Protein AF-A0A0L0FDI1-F1 (afdb_monomer_lite)

pLDDT: mean 82.84, std 20.14, range [30.83, 97.69]

Radius of gyration: 18.77 Å; chains: 1; bounding box: 35×45×57 Å

Structure (mmCIF, N/CA/C/O backbone):
data_AF-A0A0L0FDI1-F1
#
_entry.id   AF-A0A0L0FDI1-F1
#
loop_
_atom_site.group_PDB
_atom_site.id
_atom_site.type_symbol
_atom_site.label_atom_id
_atom_site.label_alt_id
_atom_site.label_comp_id
_atom_site.label_asym_id
_atom_site.label_entity_id
_atom_site.label_seq_id
_atom_site.pdbx_PDB_ins_code
_atom_site.Cartn_x
_atom_site.Cartn_y
_atom_site.Cartn_z
_atom_site.occupancy
_atom_site.B_iso_or_equiv
_atom_site.auth_seq_id
_atom_site.auth_comp_id
_atom_site.auth_asym_id
_atom_site.auth_atom_id
_atom_site.pdbx_PDB_model_num
ATOM 1 N N . MET A 1 1 ? 11.166 -15.032 6.692 1.00 71.38 1 MET A N 1
ATOM 2 C CA . MET A 1 1 ? 12.117 -13.903 6.835 1.00 71.38 1 MET A CA 1
ATOM 3 C C . MET A 1 1 ? 12.758 -13.468 5.515 1.00 71.38 1 MET A C 1
ATOM 5 O O . MET A 1 1 ? 12.592 -12.309 5.170 1.00 71.38 1 MET A O 1
ATOM 9 N N . ARG A 1 2 ? 13.404 -14.347 4.722 1.00 92.19 2 ARG A N 1
ATOM 10 C CA . ARG A 1 2 ? 14.059 -13.963 3.442 1.00 92.19 2 ARG A CA 1
ATOM 11 C C . ARG A 1 2 ? 13.174 -13.145 2.485 1.00 92.19 2 ARG A C 1
ATOM 13 O O . ARG A 1 2 ? 13.644 -12.170 1.917 1.00 92.19 2 ARG A O 1
ATOM 20 N N . GLN A 1 3 ? 11.906 -13.522 2.316 1.00 90.81 3 GLN A N 1
ATOM 21 C CA . GLN A 1 3 ? 10.994 -12.827 1.393 1.00 90.81 3 GLN A CA 1
ATOM 22 C C . GLN A 1 3 ? 10.680 -11.388 1.826 1.00 90.81 3 GLN A C 1
ATOM 24 O O . GLN A 1 3 ? 10.635 -10.505 0.979 1.00 90.81 3 GLN A O 1
ATOM 29 N N . LEU A 1 4 ? 10.534 -11.146 3.133 1.00 93.38 4 LEU A N 1
ATOM 30 C CA . LEU A 1 4 ? 10.321 -9.804 3.680 1.00 93.38 4 LEU A CA 1
ATOM 31 C C . LEU A 1 4 ? 11.550 -8.919 3.448 1.00 93.38 4 LEU A C 1
ATOM 33 O O . LEU A 1 4 ? 11.410 -7.788 3.005 1.00 93.38 4 LEU A O 1
ATOM 37 N N . PHE A 1 5 ? 12.750 -9.463 3.672 1.00 94.75 5 PHE A N 1
ATOM 38 C CA . PHE A 1 5 ? 13.996 -8.740 3.415 1.00 94.75 5 PHE A CA 1
ATOM 39 C C . PHE A 1 5 ? 14.142 -8.346 1.939 1.00 94.75 5 PHE A C 1
ATOM 41 O O . PHE A 1 5 ? 14.486 -7.210 1.641 1.00 94.75 5 PHE A O 1
ATOM 48 N N . LEU A 1 6 ? 13.836 -9.257 1.009 1.00 95.56 6 LEU A N 1
ATOM 49 C CA . LEU A 1 6 ? 13.893 -8.957 -0.426 1.00 95.56 6 LEU A CA 1
ATOM 50 C C . LEU A 1 6 ? 12.833 -7.935 -0.858 1.00 95.56 6 LEU A C 1
ATOM 52 O O . LEU A 1 6 ? 13.108 -7.122 -1.733 1.00 95.56 6 LEU A O 1
ATOM 56 N N . ALA A 1 7 ? 11.634 -7.982 -0.270 1.00 95.94 7 ALA A N 1
ATOM 57 C CA . ALA A 1 7 ? 10.583 -7.001 -0.535 1.00 95.94 7 ALA A CA 1
ATOM 58 C C . ALA A 1 7 ? 10.990 -5.604 -0.045 1.00 95.94 7 ALA A C 1
ATOM 60 O O . ALA A 1 7 ? 10.866 -4.632 -0.784 1.00 95.94 7 ALA A O 1
ATOM 61 N N . LEU A 1 8 ? 11.547 -5.523 1.166 1.00 95.62 8 LEU A N 1
ATOM 62 C CA . LEU A 1 8 ? 12.077 -4.282 1.721 1.00 95.62 8 LEU A CA 1
ATOM 63 C C . LEU A 1 8 ? 13.227 -3.737 0.869 1.00 95.62 8 LEU A C 1
ATOM 65 O O . LEU A 1 8 ? 13.198 -2.575 0.493 1.00 95.62 8 LEU A O 1
ATOM 69 N N . ALA A 1 9 ? 14.192 -4.578 0.495 1.00 96.69 9 ALA A N 1
ATOM 70 C CA . ALA A 1 9 ? 15.306 -4.163 -0.354 1.00 96.69 9 ALA A CA 1
ATOM 71 C C . ALA A 1 9 ? 14.838 -3.618 -1.716 1.00 96.69 9 ALA A C 1
ATOM 73 O O . ALA A 1 9 ? 15.373 -2.618 -2.181 1.00 96.69 9 ALA A O 1
ATOM 74 N N . ALA A 1 10 ? 13.828 -4.239 -2.338 1.00 95.81 10 ALA A N 1
ATOM 75 C CA . ALA A 1 10 ? 13.246 -3.738 -3.585 1.00 95.81 10 ALA A CA 1
ATOM 76 C C . ALA A 1 10 ? 12.588 -2.360 -3.400 1.00 95.81 10 ALA A C 1
ATOM 78 O O . ALA A 1 10 ? 12.767 -1.475 -4.235 1.00 95.81 10 ALA A O 1
ATOM 79 N N . LEU A 1 11 ? 11.880 -2.163 -2.282 1.00 94.81 11 LEU A N 1
ATOM 80 C CA . LEU A 1 11 ? 11.241 -0.892 -1.949 1.00 94.81 11 LEU A CA 1
ATOM 81 C C . LEU A 1 11 ? 12.262 0.237 -1.758 1.00 94.81 11 LEU A C 1
ATOM 83 O O . LEU A 1 11 ? 12.095 1.310 -2.332 1.00 94.81 11 LEU A O 1
ATOM 87 N N . GLU A 1 12 ? 13.327 -0.027 -1.000 1.00 94.88 12 GLU A N 1
ATOM 88 C CA . GLU A 1 12 ? 14.419 0.927 -0.751 1.00 94.88 12 GLU A CA 1
ATOM 89 C C . GLU A 1 12 ? 15.225 1.238 -2.021 1.00 94.88 12 GLU A C 1
ATOM 91 O O . GLU A 1 12 ? 15.758 2.332 -2.173 1.00 94.88 12 GLU A O 1
ATOM 96 N N . HIS A 1 13 ? 15.299 0.296 -2.967 1.00 95.25 13 HIS A N 1
ATOM 97 C CA . HIS A 1 13 ? 15.951 0.513 -4.261 1.00 95.25 13 HIS A CA 1
ATOM 98 C C . HIS A 1 13 ? 15.049 1.213 -5.292 1.00 95.25 13 HIS A C 1
ATOM 100 O O . HIS A 1 13 ? 15.443 1.368 -6.446 1.00 95.25 13 HIS A O 1
ATOM 106 N N . HIS A 1 14 ? 13.837 1.615 -4.897 1.00 92.38 14 HIS A N 1
ATOM 107 C CA . HIS A 1 14 ? 12.820 2.189 -5.779 1.00 92.38 14 HIS A CA 1
ATOM 108 C C . HIS A 1 14 ? 12.429 1.287 -6.967 1.00 92.38 14 HIS A C 1
ATOM 110 O O . HIS A 1 14 ? 11.866 1.769 -7.951 1.00 92.38 14 HIS A O 1
ATOM 116 N N . ASP A 1 15 ? 12.668 -0.025 -6.871 1.00 95.62 15 ASP A N 1
ATOM 117 C CA . ASP A 1 15 ? 12.160 -1.006 -7.831 1.00 95.62 15 ASP A CA 1
ATOM 118 C C . ASP A 1 15 ? 10.699 -1.319 -7.489 1.00 95.62 15 ASP A C 1
ATOM 120 O O . ASP A 1 15 ? 10.370 -2.267 -6.768 1.00 95.62 15 ASP A O 1
ATOM 124 N N . THR A 1 16 ? 9.813 -0.454 -7.977 1.00 94.69 16 THR A N 1
ATOM 125 C CA . THR A 1 16 ? 8.381 -0.476 -7.664 1.00 94.69 16 THR A CA 1
ATOM 126 C C . THR A 1 16 ? 7.701 -1.754 -8.136 1.00 94.69 16 THR A C 1
ATOM 128 O O . THR A 1 16 ? 6.869 -2.298 -7.413 1.00 94.69 16 THR A O 1
ATOM 131 N N . ILE A 1 17 ? 8.088 -2.282 -9.299 1.00 96.06 17 ILE A N 1
ATOM 132 C CA . ILE A 1 17 ? 7.496 -3.492 -9.880 1.00 96.06 17 ILE A CA 1
ATOM 133 C C . ILE A 1 17 ? 7.817 -4.698 -8.994 1.00 96.06 17 ILE A C 1
ATOM 135 O O . ILE A 1 17 ? 6.905 -5.402 -8.550 1.00 96.06 17 ILE A O 1
ATOM 139 N N . SER A 1 18 ? 9.098 -4.903 -8.670 1.00 96.25 18 SER A N 1
ATOM 140 C CA . SER A 1 18 ? 9.506 -6.004 -7.794 1.00 96.25 18 SER A CA 1
ATOM 141 C C . SER A 1 18 ? 8.953 -5.848 -6.378 1.00 96.25 18 SER A C 1
ATOM 143 O O . SER A 1 18 ? 8.601 -6.847 -5.744 1.00 96.25 18 SER A O 1
ATOM 145 N N . ALA A 1 19 ? 8.885 -4.618 -5.855 1.00 97.00 19 ALA A N 1
ATOM 146 C CA . ALA A 1 19 ? 8.331 -4.350 -4.532 1.00 97.00 19 ALA A CA 1
ATOM 147 C C . ALA A 1 19 ? 6.850 -4.748 -4.465 1.00 97.00 19 ALA A C 1
ATOM 149 O O . ALA A 1 19 ? 6.477 -5.526 -3.584 1.00 97.00 19 ALA A O 1
ATOM 150 N N . ILE A 1 20 ? 6.037 -4.303 -5.431 1.00 97.69 20 ILE A N 1
ATOM 151 C CA . ILE A 1 20 ? 4.616 -4.661 -5.525 1.00 97.69 20 ILE A CA 1
ATOM 152 C C . ILE A 1 20 ? 4.467 -6.178 -5.632 1.00 97.69 20 ILE A C 1
ATOM 154 O O . ILE A 1 20 ? 3.785 -6.773 -4.805 1.00 97.69 20 ILE A O 1
ATOM 158 N N . GLU A 1 21 ? 5.164 -6.837 -6.563 1.00 97.44 21 GLU A N 1
ATOM 159 C CA . GLU A 1 21 ? 5.062 -8.293 -6.749 1.00 97.44 21 GLU A CA 1
ATOM 160 C C . GLU A 1 21 ? 5.347 -9.062 -5.445 1.00 97.44 21 GLU A C 1
ATOM 162 O O . GLU A 1 21 ? 4.623 -9.991 -5.061 1.00 97.44 21 GLU A O 1
ATOM 167 N N . ARG A 1 22 ? 6.410 -8.675 -4.732 1.00 97.06 22 ARG A N 1
ATOM 168 C CA . ARG A 1 22 ? 6.832 -9.340 -3.495 1.00 97.06 22 ARG A CA 1
ATOM 169 C C . ARG A 1 22 ? 5.878 -9.056 -2.342 1.00 97.06 22 ARG A C 1
ATOM 171 O O . ARG A 1 22 ? 5.515 -9.995 -1.629 1.00 97.06 22 ARG A O 1
ATOM 178 N N . TYR A 1 23 ? 5.452 -7.808 -2.163 1.00 97.38 23 TYR A N 1
ATOM 179 C CA . TYR A 1 23 ? 4.505 -7.452 -1.109 1.00 97.38 23 TYR A CA 1
ATOM 180 C C . TYR A 1 23 ? 3.105 -8.006 -1.373 1.00 97.38 23 TYR A C 1
ATOM 182 O O . TYR A 1 23 ? 2.474 -8.462 -0.425 1.00 97.38 23 TYR A O 1
ATOM 190 N N . SER A 1 24 ? 2.652 -8.105 -2.624 1.00 96.88 24 SER A N 1
ATOM 191 C CA . SER A 1 24 ? 1.397 -8.780 -2.980 1.00 96.88 24 SER A CA 1
ATOM 192 C C . SER A 1 24 ? 1.429 -10.263 -2.612 1.00 96.88 24 SER A C 1
ATOM 194 O O . SER A 1 24 ? 0.488 -10.769 -2.001 1.00 96.88 24 SER A O 1
ATOM 196 N N . ARG A 1 25 ? 2.535 -10.967 -2.894 1.00 96.69 25 ARG A N 1
ATOM 197 C CA . ARG A 1 25 ? 2.710 -12.365 -2.457 1.00 96.69 25 ARG A CA 1
ATOM 198 C C . ARG A 1 25 ? 2.714 -12.498 -0.938 1.00 96.69 25 ARG A C 1
ATOM 200 O O . ARG A 1 25 ? 2.081 -13.401 -0.399 1.00 96.69 25 ARG A O 1
ATOM 207 N N . LEU A 1 26 ? 3.421 -11.611 -0.239 1.00 95.88 26 LEU A N 1
ATOM 208 C CA . LEU A 1 26 ? 3.442 -11.602 1.224 1.00 95.88 26 LEU A CA 1
ATOM 209 C C . LEU A 1 26 ? 2.059 -11.306 1.807 1.00 95.88 26 LEU A C 1
ATOM 211 O O . LEU A 1 26 ? 1.674 -11.931 2.792 1.00 95.88 26 LEU A O 1
ATOM 215 N N . HIS A 1 27 ? 1.301 -10.405 1.185 1.00 96.19 27 HIS A N 1
ATOM 216 C CA . HIS A 1 27 ? -0.053 -10.074 1.603 1.00 96.19 27 HIS A CA 1
ATOM 217 C C . HIS A 1 27 ? -1.006 -11.259 1.424 1.00 96.19 27 HIS A C 1
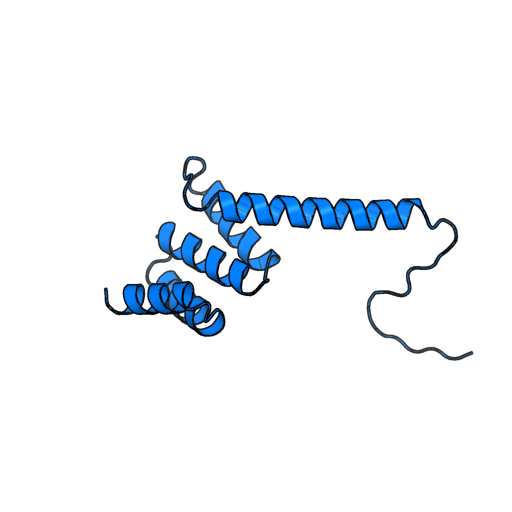ATOM 219 O O . HIS A 1 27 ? -1.788 -11.541 2.324 1.00 96.19 27 HIS A O 1
ATOM 225 N N . ALA A 1 28 ? -0.883 -12.020 0.332 1.00 95.81 28 ALA A N 1
ATOM 226 C CA . ALA A 1 28 ? -1.664 -13.241 0.127 1.00 95.81 28 ALA A CA 1
ATOM 227 C C . ALA A 1 28 ? -1.391 -14.312 1.203 1.00 95.81 28 ALA A C 1
ATOM 229 O O . ALA A 1 28 ? -2.302 -15.026 1.613 1.00 95.81 28 ALA A O 1
ATOM 230 N N . LEU A 1 29 ? -0.147 -14.413 1.685 1.00 95.25 29 LEU A N 1
ATOM 231 C CA . LEU A 1 29 ? 0.228 -15.342 2.758 1.00 95.25 29 LEU A CA 1
ATOM 232 C C . LEU A 1 29 ? -0.197 -14.848 4.148 1.00 95.25 29 LEU A C 1
ATOM 234 O O . LEU A 1 29 ? -0.487 -15.652 5.031 1.00 95.25 29 LEU A O 1
ATOM 238 N N . LEU A 1 30 ? -0.197 -13.530 4.358 1.00 94.06 30 LEU A N 1
ATOM 239 C CA . LEU A 1 30 ? -0.463 -12.880 5.641 1.00 94.06 30 LEU A CA 1
ATOM 240 C C . LEU A 1 30 ? -1.512 -11.766 5.470 1.00 94.06 30 LEU A C 1
ATOM 242 O O . LEU A 1 30 ? -1.211 -10.591 5.706 1.00 94.06 30 LEU A O 1
ATOM 246 N N . PRO A 1 31 ? -2.763 -12.107 5.106 1.00 92.31 31 PRO A N 1
ATOM 247 C CA . PRO A 1 31 ? -3.781 -11.118 4.738 1.00 92.31 31 PRO A CA 1
ATOM 248 C C . PRO A 1 31 ? -4.204 -10.229 5.912 1.00 92.31 31 PRO A C 1
ATOM 250 O O . PRO A 1 31 ? -4.655 -9.100 5.728 1.00 92.31 31 PRO A O 1
ATOM 253 N N . GLN A 1 32 ? -4.035 -10.719 7.141 1.00 92.56 32 GLN A N 1
ATOM 254 C CA . GLN A 1 32 ? -4.384 -9.976 8.349 1.00 92.56 32 GLN A CA 1
ATOM 255 C C . GLN A 1 32 ? -3.281 -9.023 8.822 1.00 92.56 32 GLN A C 1
ATOM 257 O O . GLN A 1 32 ? -3.548 -8.203 9.698 1.00 92.56 32 GLN A O 1
ATOM 262 N N . ASN A 1 33 ? -2.066 -9.120 8.277 1.00 94.19 33 ASN A N 1
ATOM 263 C CA . ASN A 1 33 ? -0.946 -8.310 8.731 1.00 94.19 33 ASN A CA 1
ATOM 264 C C . ASN A 1 33 ? -1.010 -6.905 8.113 1.00 94.19 33 ASN A C 1
ATOM 266 O O . ASN A 1 33 ? -0.750 -6.709 6.923 1.00 94.19 33 ASN A O 1
ATOM 270 N N . THR A 1 34 ? -1.339 -5.932 8.958 1.00 94.38 34 THR A N 1
ATOM 271 C CA . THR A 1 34 ? -1.499 -4.525 8.589 1.00 94.38 34 THR A CA 1
ATOM 272 C C . THR A 1 34 ? -0.191 -3.898 8.109 1.00 94.38 34 THR A C 1
ATOM 274 O O . THR A 1 34 ? -0.201 -3.172 7.121 1.00 94.38 34 THR A O 1
ATOM 277 N N . HIS A 1 35 ? 0.948 -4.262 8.704 1.00 93.75 35 HIS A N 1
ATOM 278 C CA . HIS A 1 35 ? 2.256 -3.768 8.277 1.00 93.75 35 HIS A CA 1
ATOM 279 C C . HIS A 1 35 ? 2.552 -4.142 6.818 1.00 93.75 35 HIS A C 1
ATOM 281 O O . HIS A 1 35 ? 2.910 -3.283 6.020 1.00 93.75 35 HIS A O 1
ATOM 287 N N . ILE A 1 36 ? 2.330 -5.400 6.419 1.00 95.69 36 ILE A N 1
ATOM 288 C CA . ILE A 1 36 ? 2.546 -5.840 5.026 1.00 95.69 36 ILE A CA 1
ATOM 289 C C . ILE A 1 36 ? 1.611 -5.101 4.061 1.00 95.69 36 ILE A C 1
ATOM 291 O O . ILE A 1 36 ? 2.045 -4.698 2.982 1.00 95.69 36 ILE A O 1
ATOM 295 N N . LYS A 1 37 ? 0.351 -4.884 4.459 1.00 96.19 37 LYS A N 1
ATOM 296 C CA . LYS A 1 37 ? -0.607 -4.099 3.670 1.00 96.19 37 LYS A CA 1
ATOM 297 C C . LYS A 1 37 ? -0.139 -2.646 3.497 1.00 96.19 37 LYS A C 1
ATOM 299 O O . LYS A 1 37 ? -0.189 -2.123 2.389 1.00 96.19 37 LYS A O 1
ATOM 304 N N . LEU A 1 38 ? 0.388 -2.025 4.553 1.00 96.88 38 LEU A N 1
ATOM 305 C CA . LEU A 1 38 ? 0.955 -0.675 4.503 1.00 96.88 38 LEU A CA 1
ATOM 306 C C . LEU A 1 38 ? 2.207 -0.595 3.616 1.00 96.88 38 LEU A C 1
ATOM 308 O O . LEU A 1 38 ? 2.354 0.358 2.856 1.00 96.88 38 LEU A O 1
ATOM 312 N N . GLN A 1 39 ? 3.094 -1.594 3.651 1.00 96.50 39 GLN A N 1
ATOM 313 C CA . GLN A 1 39 ? 4.245 -1.646 2.737 1.00 96.50 39 GLN A CA 1
ATOM 314 C C . GLN A 1 39 ? 3.814 -1.783 1.270 1.00 96.50 39 GLN A C 1
ATOM 316 O O . GLN A 1 39 ? 4.401 -1.158 0.384 1.00 96.50 39 GLN A O 1
ATOM 321 N N . LEU A 1 40 ? 2.766 -2.569 1.005 1.00 97.31 40 LEU A N 1
ATOM 322 C CA . LEU A 1 40 ? 2.178 -2.672 -0.327 1.00 97.31 40 LEU A CA 1
ATOM 323 C C . LEU A 1 40 ? 1.602 -1.321 -0.780 1.00 97.31 40 LEU A C 1
ATOM 325 O O . LEU A 1 40 ? 1.866 -0.900 -1.903 1.00 97.31 40 LEU A O 1
ATOM 329 N N . ALA A 1 41 ? 0.907 -0.601 0.107 1.00 97.06 41 ALA A N 1
ATOM 330 C CA . ALA A 1 41 ? 0.389 0.738 -0.177 1.00 97.06 41 ALA A CA 1
ATOM 331 C C . ALA A 1 41 ? 1.506 1.739 -0.527 1.00 97.06 41 ALA A C 1
ATOM 333 O O . ALA A 1 41 ? 1.384 2.484 -1.497 1.00 97.06 41 ALA A O 1
ATOM 334 N N . VAL A 1 42 ? 2.638 1.713 0.189 1.00 97.00 42 VAL A N 1
ATOM 335 C CA . VAL A 1 42 ? 3.821 2.523 -0.172 1.00 97.00 42 VAL A CA 1
ATOM 336 C C . VAL A 1 42 ? 4.402 2.117 -1.517 1.00 97.00 42 VAL A C 1
ATOM 338 O O . VAL A 1 42 ? 4.845 2.972 -2.278 1.00 97.00 42 VAL A O 1
ATOM 341 N N . SER A 1 43 ? 4.405 0.823 -1.828 1.00 97.25 43 SER A N 1
ATOM 342 C CA . SER A 1 43 ? 4.918 0.334 -3.110 1.00 97.25 43 SER A CA 1
ATOM 343 C C . SER A 1 43 ? 4.098 0.900 -4.277 1.00 97.25 43 SER A C 1
ATOM 345 O O . SER A 1 43 ? 4.684 1.397 -5.238 1.00 97.25 43 SER A O 1
ATOM 347 N N . TYR A 1 44 ? 2.764 0.923 -4.155 1.00 97.62 44 TYR A N 1
ATOM 348 C CA . TYR A 1 44 ? 1.870 1.576 -5.123 1.00 97.62 44 TYR A CA 1
ATOM 349 C C . TYR A 1 44 ? 2.051 3.095 -5.167 1.00 97.62 44 TYR A C 1
ATOM 351 O O . TYR A 1 44 ? 2.156 3.673 -6.248 1.00 97.62 44 TYR A O 1
ATOM 359 N N . PHE A 1 45 ? 2.205 3.743 -4.009 1.00 96.56 45 PHE A N 1
ATOM 360 C CA . PHE A 1 45 ? 2.505 5.173 -3.948 1.00 96.56 45 PHE A CA 1
ATOM 361 C C . PHE A 1 45 ? 3.793 5.520 -4.716 1.00 96.56 45 PHE A C 1
ATOM 363 O O . PHE A 1 45 ? 3.812 6.447 -5.528 1.00 96.56 45 PHE A O 1
ATOM 370 N N . ASN A 1 46 ? 4.858 4.738 -4.519 1.00 95.44 46 ASN A N 1
ATOM 371 C CA . ASN A 1 46 ? 6.123 4.900 -5.236 1.00 95.44 46 ASN A CA 1
ATOM 372 C C . ASN A 1 46 ? 5.968 4.619 -6.739 1.00 95.44 46 ASN A C 1
ATOM 374 O O . ASN A 1 46 ? 6.634 5.260 -7.551 1.00 95.44 46 ASN A O 1
ATOM 378 N N . ALA A 1 47 ? 5.057 3.717 -7.122 1.00 95.88 47 ALA A N 1
ATOM 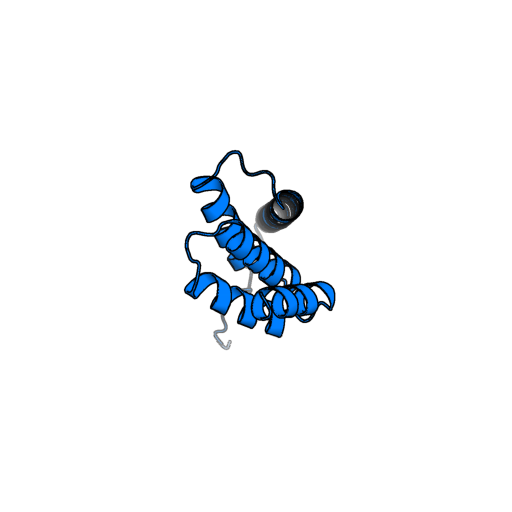379 C CA . ALA A 1 47 ? 4.685 3.456 -8.513 1.00 95.88 47 ALA A CA 1
ATOM 380 C C . ALA A 1 47 ? 3.834 4.569 -9.153 1.00 95.88 47 ALA A C 1
ATOM 382 O O . ALA A 1 47 ? 3.491 4.454 -10.326 1.00 95.88 47 ALA A O 1
ATOM 383 N N . ARG A 1 48 ? 3.532 5.653 -8.416 1.00 93.81 48 ARG A N 1
ATOM 384 C CA . ARG A 1 48 ? 2.622 6.750 -8.806 1.00 93.81 48 ARG A CA 1
ATOM 385 C C . ARG A 1 48 ? 1.159 6.324 -8.937 1.00 93.81 48 ARG A C 1
ATOM 387 O O . ARG A 1 48 ? 0.350 7.112 -9.423 1.00 93.81 48 ARG A O 1
ATOM 394 N N . ASP A 1 49 ? 0.821 5.134 -8.461 1.00 95.25 49 ASP A N 1
ATOM 395 C CA . ASP A 1 49 ? -0.537 4.620 -8.468 1.00 95.25 49 ASP A CA 1
ATOM 396 C C . ASP A 1 49 ? -1.263 5.040 -7.181 1.00 95.25 49 ASP A C 1
ATOM 398 O O . ASP A 1 49 ? -1.232 4.373 -6.143 1.00 95.25 49 ASP A O 1
ATOM 402 N N . MET A 1 50 ? -1.817 6.252 -7.225 1.00 93.56 50 MET A N 1
ATOM 403 C CA . MET A 1 50 ? -2.411 6.916 -6.062 1.00 93.56 50 MET A CA 1
ATOM 404 C C . MET A 1 50 ? -3.778 6.336 -5.687 1.00 93.56 50 MET A C 1
ATOM 406 O O . MET A 1 50 ? -4.183 6.452 -4.530 1.00 93.56 50 MET A O 1
ATOM 410 N N . ASP A 1 51 ? -4.492 5.749 -6.648 1.00 93.75 51 ASP A N 1
ATOM 411 C CA . ASP A 1 51 ? -5.818 5.167 -6.443 1.00 93.75 51 ASP A CA 1
ATOM 412 C C . ASP A 1 51 ? -5.701 3.888 -5.599 1.00 93.75 51 ASP A C 1
ATOM 414 O O . ASP A 1 51 ? -6.287 3.789 -4.514 1.00 93.75 51 ASP A O 1
ATOM 418 N N . GLU A 1 52 ? -4.834 2.976 -6.027 1.00 95.88 52 GLU A N 1
ATOM 419 C CA . GLU A 1 52 ? -4.566 1.697 -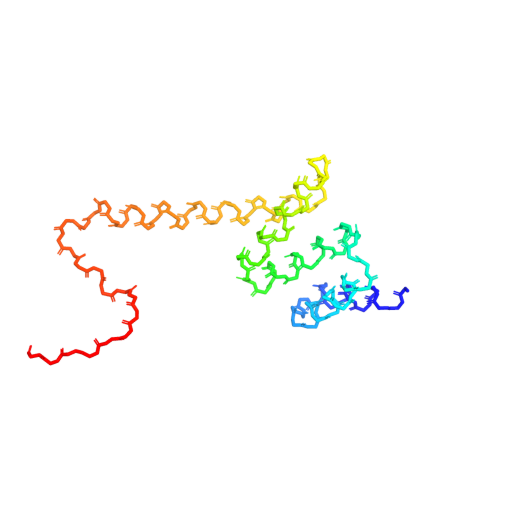5.380 1.00 95.88 52 GLU A CA 1
ATOM 420 C C . GLU A 1 52 ? -3.932 1.908 -4.001 1.00 95.88 52 GLU A C 1
ATOM 422 O O . GLU A 1 52 ? -4.336 1.285 -3.012 1.00 95.88 52 GLU A O 1
ATOM 427 N N . ALA A 1 53 ? -2.979 2.843 -3.902 1.00 96.88 53 ALA A N 1
ATOM 428 C CA . ALA A 1 53 ? -2.377 3.212 -2.627 1.00 96.88 53 ALA A CA 1
ATOM 429 C C . ALA A 1 53 ? -3.430 3.736 -1.635 1.00 96.88 53 ALA A C 1
ATOM 431 O O . ALA A 1 53 ? -3.446 3.305 -0.479 1.00 96.88 53 ALA A O 1
ATOM 432 N N . GLN A 1 54 ? -4.333 4.626 -2.073 1.00 95.94 54 GLN A N 1
ATOM 433 C CA . GLN A 1 54 ? -5.396 5.156 -1.215 1.00 95.94 54 GLN A CA 1
ATOM 434 C C . GLN A 1 54 ? -6.310 4.046 -0.700 1.00 95.94 54 GLN A C 1
ATOM 436 O O . GLN A 1 54 ? -6.582 4.015 0.501 1.00 95.94 54 GLN A O 1
ATOM 441 N N . SER A 1 55 ? -6.761 3.146 -1.580 1.00 96.69 55 SER A N 1
ATOM 442 C CA . SER A 1 55 ? -7.658 2.046 -1.201 1.00 96.69 55 SER A CA 1
ATOM 443 C C . SER A 1 55 ? -7.065 1.222 -0.058 1.00 96.69 55 SER A C 1
ATOM 445 O O . SER A 1 55 ? -7.718 0.983 0.959 1.00 96.69 55 SER A O 1
ATOM 447 N N . LEU A 1 56 ? -5.786 0.854 -0.173 1.00 96.19 56 LEU A N 1
ATOM 448 C CA . LEU A 1 56 ? -5.105 0.067 0.852 1.00 96.19 56 LEU A CA 1
ATOM 449 C C . LEU A 1 56 ? -4.958 0.829 2.175 1.00 96.19 56 LEU A C 1
ATOM 451 O O . LEU A 1 56 ? -5.165 0.242 3.239 1.00 96.19 56 LEU A O 1
ATOM 455 N N . PHE A 1 57 ? -4.637 2.127 2.140 1.00 96.25 57 PHE A N 1
ATOM 456 C CA . PHE A 1 57 ? -4.579 2.945 3.356 1.00 96.25 57 PHE A CA 1
ATOM 457 C C . PHE A 1 57 ? -5.952 3.099 4.023 1.00 96.25 57 PHE A C 1
ATOM 459 O O . PHE A 1 57 ? -6.045 3.064 5.252 1.00 96.25 57 PHE A O 1
ATOM 466 N N . GLU A 1 58 ? -7.028 3.232 3.246 1.00 95.00 58 GLU A N 1
ATOM 467 C CA . GLU A 1 58 ? -8.388 3.309 3.781 1.00 95.00 58 GLU A CA 1
ATOM 468 C C . GLU A 1 58 ? -8.813 2.010 4.462 1.00 95.00 58 GLU A C 1
ATOM 470 O O . GLU A 1 58 ? -9.360 2.064 5.565 1.00 95.00 58 GLU A O 1
ATOM 475 N N . GLU A 1 59 ? -8.502 0.855 3.872 1.00 94.88 59 GLU A N 1
ATOM 476 C CA . GLU A 1 59 ? -8.742 -0.446 4.500 1.00 94.88 59 GLU A CA 1
ATOM 477 C C . GLU A 1 59 ? -8.015 -0.576 5.844 1.00 94.88 59 GLU A C 1
ATOM 479 O O . GLU A 1 59 ? -8.588 -1.059 6.825 1.0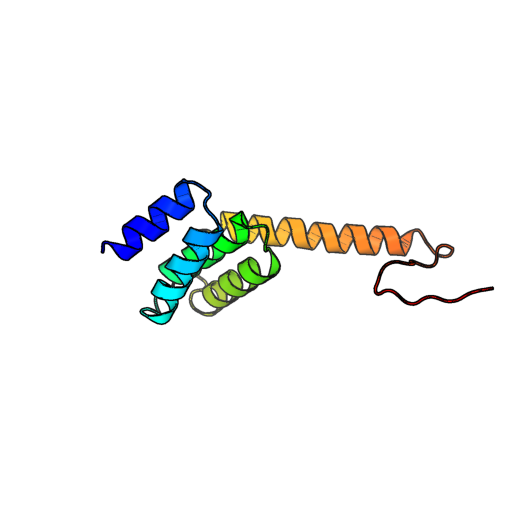0 94.88 59 GLU A O 1
ATOM 484 N N . VAL A 1 60 ? -6.753 -0.135 5.907 1.00 95.06 60 VAL A N 1
ATOM 485 C CA . VAL A 1 60 ? -5.986 -0.133 7.158 1.00 95.06 60 VAL A CA 1
ATOM 486 C C . VAL A 1 60 ? -6.631 0.792 8.182 1.00 95.06 60 VAL A C 1
ATOM 488 O O . VAL A 1 60 ? -6.857 0.370 9.312 1.00 95.06 60 VAL A O 1
ATOM 491 N N . ARG A 1 61 ? -7.001 2.015 7.791 1.00 93.50 61 ARG A N 1
ATOM 492 C CA . ARG A 1 61 ? -7.635 2.992 8.686 1.00 93.50 61 ARG A CA 1
ATOM 493 C C . ARG A 1 61 ? -8.982 2.507 9.227 1.00 93.50 61 ARG A C 1
ATOM 495 O O . ARG A 1 61 ? -9.305 2.784 10.375 1.00 93.50 61 ARG A O 1
ATOM 502 N N . GLN A 1 62 ? -9.775 1.805 8.418 1.00 93.25 62 GLN A N 1
ATOM 503 C CA . GLN A 1 62 ? -11.050 1.232 8.860 1.00 93.25 62 GLN A CA 1
ATOM 504 C C . GLN A 1 62 ? -10.845 0.106 9.879 1.00 93.25 62 GLN A C 1
ATOM 506 O O . GLN A 1 62 ? -11.598 0.005 10.846 1.00 93.25 62 GLN A O 1
ATOM 511 N N . LYS A 1 63 ? -9.824 -0.731 9.672 1.00 92.69 63 LYS A N 1
ATOM 512 C CA . LYS A 1 63 ? -9.521 -1.862 10.554 1.00 92.69 63 LYS A CA 1
ATOM 513 C C . LYS A 1 63 ? -8.829 -1.428 11.849 1.00 92.69 63 LYS A C 1
ATOM 515 O O . LYS A 1 63 ? -9.136 -1.952 12.916 1.00 92.69 63 LYS A O 1
ATOM 520 N N . GLU A 1 64 ? -7.891 -0.491 11.753 1.00 92.75 64 GLU A N 1
ATOM 521 C CA . GLU A 1 64 ? -7.063 -0.002 12.856 1.00 92.75 64 GLU A CA 1
ATOM 522 C C . GLU A 1 64 ? -7.005 1.538 12.849 1.00 92.75 64 GLU A C 1
ATOM 524 O O . GLU A 1 64 ? -6.004 2.124 12.435 1.00 92.75 64 GLU A O 1
ATOM 529 N N . PRO A 1 65 ? -8.047 2.229 13.349 1.00 90.25 65 PRO A N 1
ATOM 530 C CA . PRO A 1 65 ? -8.118 3.696 13.315 1.00 90.25 65 PRO A CA 1
ATOM 531 C C . PRO A 1 65 ? -6.987 4.411 14.069 1.00 90.25 65 PRO A C 1
ATOM 533 O O . PRO A 1 65 ? -6.666 5.555 13.760 1.00 90.25 65 PRO A O 1
ATOM 536 N N . ASN A 1 66 ? -6.386 3.738 15.055 1.00 90.25 66 ASN A N 1
ATOM 537 C CA . ASN A 1 66 ? -5.299 4.273 15.880 1.00 90.25 66 ASN A CA 1
ATOM 538 C C . ASN A 1 66 ? -3.903 3.928 15.332 1.00 90.25 66 ASN A C 1
ATOM 540 O O . ASN A 1 66 ? -2.903 4.238 15.979 1.00 90.25 66 ASN A O 1
ATOM 544 N N . ASN A 1 67 ? -3.814 3.257 14.180 1.00 88.50 67 ASN A N 1
ATOM 545 C CA . ASN A 1 67 ? -2.537 2.951 13.553 1.00 88.50 67 ASN A CA 1
ATOM 546 C C . ASN A 1 67 ? -1.997 4.205 12.849 1.00 88.50 67 ASN A C 1
ATOM 548 O O . ASN A 1 67 ? -2.565 4.680 11.867 1.00 88.50 67 ASN A O 1
ATOM 552 N N . LEU A 1 68 ? -0.902 4.748 13.385 1.00 87.44 68 LEU A N 1
ATOM 553 C CA . LEU A 1 68 ? -0.233 5.942 12.862 1.00 87.44 68 LEU A CA 1
ATOM 554 C C . LEU A 1 68 ? 0.937 5.613 11.921 1.00 87.44 68 LEU A C 1
ATOM 556 O O . LEU A 1 68 ? 1.662 6.510 11.489 1.00 87.44 68 LEU A O 1
ATOM 560 N N . GLU A 1 69 ? 1.150 4.337 11.607 1.00 92.94 69 GLU A N 1
ATOM 561 C CA . GLU A 1 69 ? 2.228 3.911 10.729 1.00 92.94 69 GLU A CA 1
ATOM 562 C C . GLU A 1 69 ? 1.961 4.392 9.293 1.00 92.94 69 GLU A C 1
ATOM 564 O O . GLU A 1 69 ? 0.886 4.185 8.732 1.00 92.94 69 GLU A O 1
ATOM 569 N N . ARG A 1 70 ? 2.963 5.035 8.684 1.00 89.38 70 ARG A N 1
ATOM 570 C CA . ARG A 1 70 ? 2.934 5.507 7.287 1.00 89.38 70 ARG A CA 1
ATOM 571 C C . ARG A 1 70 ? 1.810 6.505 6.944 1.00 89.38 70 ARG A C 1
ATOM 573 O O . ARG A 1 70 ? 1.432 6.644 5.780 1.00 89.38 70 ARG A O 1
ATOM 580 N N . VAL A 1 71 ? 1.278 7.221 7.939 1.00 91.19 71 VAL A N 1
ATOM 581 C CA . VAL A 1 71 ? 0.226 8.241 7.746 1.00 91.19 71 VAL A CA 1
ATOM 582 C C . VAL A 1 71 ? 0.701 9.425 6.896 1.00 91.19 71 VAL A C 1
ATOM 584 O O . VAL A 1 71 ? -0.106 10.060 6.219 1.00 91.19 71 VAL A O 1
ATOM 587 N N . ASP A 1 72 ? 2.002 9.700 6.875 1.00 94.62 72 ASP A N 1
ATOM 588 C CA . ASP A 1 72 ? 2.638 10.692 6.009 1.00 94.62 72 ASP A CA 1
ATOM 589 C C . ASP A 1 72 ? 2.341 10.430 4.523 1.00 94.62 72 ASP A C 1
ATOM 591 O O . ASP A 1 72 ? 1.872 11.334 3.825 1.00 94.62 72 ASP A O 1
ATOM 595 N N . TYR A 1 73 ? 2.479 9.183 4.066 1.00 94.62 73 TYR A N 1
ATOM 596 C CA . TYR A 1 73 ? 2.142 8.778 2.695 1.00 94.62 73 TYR A CA 1
ATOM 597 C C . TYR A 1 73 ? 0.663 9.002 2.388 1.00 94.62 73 TYR A C 1
ATOM 599 O O . TYR A 1 73 ? 0.312 9.607 1.374 1.00 94.62 73 TYR A O 1
ATOM 607 N N . TYR A 1 74 ? -0.212 8.565 3.293 1.00 94.50 74 TYR A N 1
ATOM 608 C CA . TYR A 1 74 ? -1.651 8.726 3.121 1.00 94.50 74 TYR A CA 1
ATOM 609 C C . TYR A 1 74 ? -2.063 10.202 3.064 1.00 94.50 74 TYR A C 1
ATOM 611 O O . TYR A 1 74 ? -2.843 10.602 2.200 1.00 94.50 74 TYR A O 1
ATOM 619 N N . SER A 1 75 ? -1.486 11.041 3.929 1.00 93.06 75 SER A N 1
ATOM 620 C CA . SER A 1 75 ? -1.749 12.482 3.935 1.00 93.06 75 SER A CA 1
ATOM 621 C C . SER A 1 75 ? -1.362 13.145 2.610 1.00 93.06 75 SER A C 1
ATOM 623 O O . SER A 1 75 ? -2.110 13.980 2.097 1.00 93.06 75 SER A O 1
ATOM 625 N N . HIS A 1 76 ? -0.247 12.720 2.008 1.00 93.94 76 HIS A N 1
ATOM 626 C CA . HIS A 1 76 ? 0.215 13.228 0.723 1.00 93.94 76 HIS A CA 1
ATOM 627 C C . HIS A 1 76 ? -0.745 12.836 -0.408 1.00 93.94 76 HIS A C 1
ATOM 629 O O . HIS A 1 76 ? -1.137 13.694 -1.200 1.00 93.94 76 HIS A O 1
ATOM 635 N N . ILE A 1 77 ? -1.195 11.578 -0.442 1.00 93.88 77 ILE A N 1
ATOM 636 C CA . ILE A 1 77 ? -2.186 11.106 -1.421 1.00 93.88 77 ILE A CA 1
ATOM 637 C C . ILE A 1 77 ? -3.465 11.945 -1.338 1.00 93.88 77 ILE A C 1
ATOM 639 O O . ILE A 1 77 ? -3.928 12.473 -2.351 1.00 93.88 77 ILE A O 1
ATOM 643 N N . LEU A 1 78 ? -4.010 12.124 -0.129 1.00 91.38 78 LEU A N 1
ATOM 644 C CA . LEU A 1 78 ? -5.231 12.906 0.074 1.00 91.38 78 LEU A CA 1
ATOM 645 C C . LEU A 1 78 ? -5.056 14.371 -0.330 1.00 91.38 78 LEU A C 1
ATOM 647 O O . LEU A 1 78 ? -5.966 14.957 -0.917 1.00 91.38 78 LEU A O 1
ATOM 651 N N . TYR A 1 79 ? -3.898 14.965 -0.035 1.00 91.25 79 TYR A N 1
ATOM 652 C CA . TYR A 1 79 ? -3.597 16.339 -0.423 1.00 91.25 79 TYR A CA 1
ATOM 653 C C . TYR A 1 79 ? -3.579 16.498 -1.947 1.00 91.25 79 TYR A C 1
ATOM 655 O O . TYR A 1 79 ? -4.268 17.370 -2.476 1.00 91.25 79 TYR A O 1
ATOM 663 N N . VAL A 1 80 ? -2.860 15.624 -2.660 1.00 88.88 80 VAL A N 1
ATOM 664 C CA . VAL A 1 80 ? -2.771 15.670 -4.129 1.00 88.88 80 VAL A CA 1
ATOM 665 C C . VAL A 1 80 ? -4.135 15.430 -4.764 1.00 88.88 80 VAL A C 1
ATOM 667 O O . VAL A 1 80 ? -4.532 16.189 -5.645 1.00 88.88 80 VAL A O 1
ATOM 670 N N . LYS A 1 81 ? -4.896 14.438 -4.291 1.00 85.75 81 LYS A N 1
ATOM 671 C CA . LYS A 1 81 ? -6.237 14.174 -4.821 1.00 85.75 81 LYS A CA 1
ATOM 672 C C . LYS A 1 81 ? -7.196 15.326 -4.586 1.00 85.75 81 LYS A C 1
ATOM 674 O O . LYS A 1 81 ? -7.905 15.737 -5.507 1.00 85.75 81 LYS A O 1
ATOM 679 N N . LYS A 1 82 ? -7.186 15.895 -3.379 1.00 83.44 82 LYS A N 1
ATOM 680 C CA . LYS A 1 82 ? -7.986 17.080 -3.081 1.00 83.44 82 LYS A CA 1
ATOM 681 C C . LYS A 1 82 ? -7.598 18.223 -4.010 1.00 83.44 82 LYS A C 1
ATOM 683 O O . LYS A 1 82 ? -8.485 18.820 -4.596 1.00 83.44 82 LYS A O 1
ATOM 688 N N . LEU A 1 83 ? -6.309 18.478 -4.234 1.00 77.38 83 LEU A N 1
ATOM 689 C CA . LEU A 1 83 ? -5.898 19.464 -5.231 1.00 77.38 83 LEU A CA 1
ATOM 690 C C . LEU A 1 83 ? -6.465 19.126 -6.616 1.00 77.38 83 LEU A C 1
ATOM 692 O O . LEU A 1 83 ? -7.137 19.966 -7.194 1.00 77.38 83 LEU A O 1
ATOM 696 N N . THR A 1 84 ? -6.302 17.911 -7.137 1.00 71.88 84 THR A N 1
ATOM 697 C CA . THR A 1 84 ? -6.803 17.589 -8.488 1.00 71.88 84 THR A CA 1
ATOM 698 C C . THR A 1 84 ? -8.305 17.822 -8.665 1.00 71.88 84 THR A C 1
ATOM 700 O O . THR A 1 84 ? -8.712 18.301 -9.719 1.00 71.88 84 THR A O 1
ATOM 703 N N . VAL A 1 85 ? -9.114 17.578 -7.628 1.00 71.38 85 VAL A N 1
ATOM 704 C CA . VAL A 1 85 ? -10.552 17.891 -7.646 1.00 71.38 85 VAL A CA 1
ATOM 705 C C . VAL A 1 85 ? -10.775 19.400 -7.736 1.00 71.38 85 VAL A C 1
ATOM 707 O O . VAL A 1 85 ? -11.490 19.865 -8.613 1.00 71.38 85 VAL A O 1
ATOM 710 N N . TRP A 1 86 ? -10.085 20.184 -6.907 1.00 58.03 86 TRP A N 1
ATOM 711 C CA . TRP A 1 86 ? -10.251 21.639 -6.876 1.00 58.03 86 TRP A CA 1
ATOM 712 C C . TRP A 1 86 ? -9.767 22.312 -8.162 1.00 58.03 86 TRP A C 1
ATOM 714 O O . TRP A 1 86 ? -10.356 23.299 -8.584 1.00 58.03 86 TRP A O 1
ATOM 724 N N . TRP A 1 87 ? -8.713 21.796 -8.800 1.00 53.22 87 TRP A N 1
ATOM 725 C CA . TRP A 1 87 ? -8.250 22.304 -10.094 1.00 53.22 87 TRP A CA 1
ATOM 726 C C . TRP A 1 87 ? -9.193 21.905 -11.234 1.00 53.22 87 TRP A C 1
ATOM 728 O O . TRP A 1 87 ? -9.403 22.712 -12.133 1.00 53.22 87 TRP A O 1
ATOM 738 N N . GLY A 1 88 ? -9.786 20.707 -11.189 1.00 59.12 88 GLY A N 1
ATOM 739 C CA . GLY A 1 88 ? -10.837 20.297 -12.124 1.00 59.12 88 GLY A CA 1
ATOM 740 C C . GLY A 1 88 ? -12.079 21.182 -12.007 1.00 59.12 88 GLY A C 1
ATOM 741 O O . GLY A 1 88 ? -12.533 21.732 -13.007 1.00 59.12 88 GLY A O 1
ATOM 742 N N . ASP A 1 89 ? -12.553 21.408 -10.782 1.00 57.41 89 ASP A N 1
ATOM 743 C CA . ASP A 1 89 ? -13.707 22.264 -10.492 1.00 57.41 89 ASP A CA 1
ATOM 744 C C . ASP A 1 89 ? -13.425 23.742 -10.806 1.00 57.41 89 ASP A C 1
ATOM 746 O O . ASP A 1 89 ? -14.288 24.440 -11.329 1.00 57.41 89 ASP A O 1
ATOM 750 N N . ALA A 1 90 ? -12.208 24.235 -10.546 1.00 54.09 90 ALA A N 1
ATOM 751 C CA . ALA A 1 90 ? -11.805 25.599 -10.895 1.00 54.09 90 ALA A CA 1
ATOM 752 C C . ALA A 1 90 ? -11.664 25.813 -12.413 1.00 54.09 90 ALA A C 1
ATOM 754 O O . ALA A 1 90 ? -11.884 26.931 -12.882 1.00 54.09 90 ALA A O 1
ATOM 755 N N . LEU A 1 91 ? -11.313 24.771 -13.179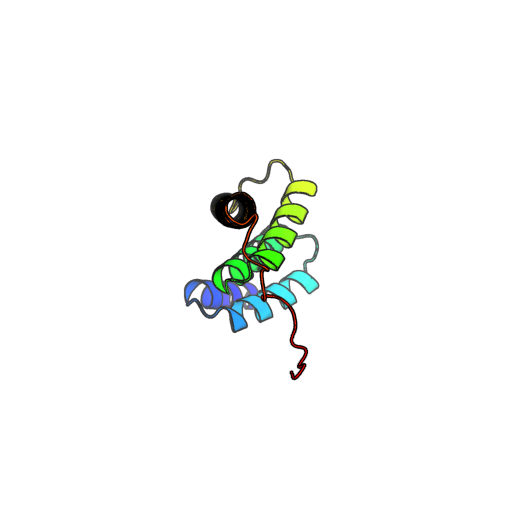 1.00 51.00 91 LEU A N 1
ATOM 756 C CA . LEU A 1 91 ? -11.364 24.809 -14.643 1.00 51.00 91 LEU A CA 1
ATOM 757 C C . LEU A 1 91 ? -12.821 24.826 -15.128 1.00 51.00 91 LEU A C 1
ATOM 759 O O . LEU A 1 91 ? -13.172 25.645 -15.969 1.00 51.00 91 LEU A O 1
ATOM 763 N N . LEU A 1 92 ? -13.683 23.991 -14.534 1.00 50.56 92 LEU A N 1
ATOM 764 C CA . LEU A 1 92 ? -15.119 23.950 -14.840 1.00 50.56 92 LEU A CA 1
ATOM 765 C C . LEU A 1 92 ? -15.844 25.259 -14.479 1.00 50.56 92 LEU A C 1
ATOM 767 O O . LEU A 1 92 ? -16.763 25.654 -15.183 1.00 50.56 92 LEU A O 1
ATOM 771 N N . LEU A 1 93 ? -15.413 25.969 -13.433 1.00 47.47 93 LEU A N 1
ATOM 772 C CA . LEU A 1 93 ? -15.958 27.278 -13.041 1.00 47.47 93 LEU A CA 1
ATOM 773 C C . LEU A 1 93 ? -15.525 28.437 -13.955 1.00 47.47 93 LEU A C 1
ATOM 775 O O . LEU A 1 93 ? -16.073 29.532 -13.832 1.00 47.47 93 LEU A O 1
ATOM 779 N N . ARG A 1 94 ? -14.534 28.242 -14.837 1.00 44.19 94 ARG A N 1
ATOM 780 C CA . ARG A 1 94 ? -14.068 29.278 -15.778 1.00 44.19 94 ARG A CA 1
ATOM 781 C C . ARG A 1 94 ? -14.610 29.134 -17.197 1.00 44.19 94 ARG A C 1
ATOM 783 O O . ARG A 1 94 ? -14.483 30.091 -17.957 1.00 44.19 94 ARG A O 1
ATOM 790 N N . ASP A 1 95 ? -15.234 28.008 -17.527 1.00 44.69 95 ASP A N 1
ATOM 791 C CA . ASP A 1 95 ? -15.626 27.672 -18.893 1.00 44.69 95 ASP A CA 1
ATOM 792 C C . ASP A 1 95 ? -17.151 27.504 -19.038 1.00 44.69 95 ASP A C 1
ATOM 794 O O . ASP A 1 95 ? -17.643 26.423 -19.347 1.00 44.69 95 ASP A O 1
ATOM 798 N N . ASP A 1 96 ? -17.905 28.607 -18.957 1.00 49.44 96 ASP A N 1
ATOM 799 C CA . ASP A 1 96 ? -19.241 28.683 -19.587 1.00 49.44 96 ASP A CA 1
ATOM 800 C C . ASP A 1 96 ? -19.147 28.738 -21.135 1.00 49.44 96 ASP A C 1
ATOM 802 O O . ASP A 1 96 ? -20.154 28.863 -21.831 1.00 49.44 96 ASP A O 1
ATOM 806 N N . THR A 1 97 ? -17.941 28.648 -21.716 1.00 48.31 97 THR A N 1
ATOM 807 C CA . THR A 1 97 ? -17.717 28.748 -23.171 1.00 48.31 97 THR A CA 1
ATOM 808 C C . THR A 1 97 ? -16.768 27.713 -23.779 1.00 48.31 97 THR A C 1
ATOM 810 O O . THR A 1 97 ? -16.567 27.747 -24.994 1.00 48.31 97 THR A O 1
ATOM 813 N N . VAL A 1 98 ? -16.227 26.745 -23.026 1.00 50.44 98 VAL A N 1
ATOM 814 C CA . VAL A 1 98 ? -15.313 25.738 -23.602 1.00 50.44 98 VAL A CA 1
ATOM 815 C C . VAL A 1 98 ? -15.799 24.318 -23.321 1.00 50.44 98 VAL A C 1
ATOM 817 O O . VAL A 1 98 ? -15.670 23.774 -22.230 1.00 50.44 98 VAL A O 1
ATOM 820 N N . CYS A 1 99 ? -16.338 23.683 -24.365 1.00 43.31 99 CYS A N 1
ATOM 821 C CA . CYS A 1 99 ? -16.589 22.245 -24.403 1.00 43.31 99 CYS A CA 1
ATOM 822 C C . CYS A 1 99 ? -15.283 21.478 -24.143 1.00 43.31 99 CYS A C 1
ATOM 824 O O . CYS A 1 99 ? -14.391 21.432 -24.994 1.00 43.31 99 CYS A O 1
ATOM 826 N N . VAL A 1 100 ? -15.180 20.836 -22.978 1.00 48.03 100 VAL A N 1
ATOM 827 C CA . VAL A 1 100 ? -14.042 19.986 -22.612 1.00 48.03 100 VAL A CA 1
ATOM 828 C C . VAL A 1 100 ? -14.047 18.717 -23.472 1.00 48.03 100 VAL A C 1
ATOM 830 O O . VAL A 1 100 ? -14.656 17.702 -23.144 1.00 48.03 100 VAL A O 1
ATOM 833 N N . CYS A 1 101 ? -13.309 18.760 -24.581 1.00 43.78 101 CYS A N 1
ATOM 834 C CA . CYS A 1 101 ? -12.986 17.614 -25.436 1.00 43.78 101 CYS A CA 1
ATOM 835 C C . CYS A 1 101 ? -11.940 16.682 -24.801 1.00 43.78 101 CYS A C 1
ATOM 837 O O . CYS A 1 101 ? -10.923 16.360 -25.420 1.00 43.78 101 CYS A O 1
ATOM 839 N N . ARG A 1 102 ? -12.132 16.234 -23.555 1.00 50.62 102 ARG A N 1
ATOM 840 C CA . ARG A 1 102 ? -11.153 15.331 -22.936 1.00 50.62 102 ARG A CA 1
ATOM 841 C C . ARG A 1 102 ? -11.759 14.228 -22.086 1.00 50.62 102 ARG A C 1
ATOM 843 O O . ARG A 1 102 ? -11.480 14.130 -20.901 1.00 50.62 102 ARG A O 1
ATOM 850 N N . ALA A 1 103 ? -12.488 13.324 -22.735 1.00 48.28 103 ALA A N 1
ATOM 851 C CA . ALA A 1 103 ? -12.457 11.907 -22.380 1.00 48.28 103 ALA A CA 1
ATOM 852 C C . ALA A 1 103 ? -13.041 11.047 -23.509 1.00 48.28 103 ALA A C 1
ATOM 854 O O . ALA A 1 103 ? -14.200 11.206 -23.868 1.00 48.28 103 ALA A O 1
ATOM 855 N N . LYS A 1 104 ? -12.245 10.066 -23.951 1.00 43.84 104 LYS A N 1
ATOM 856 C CA . LYS A 1 104 ? -12.616 8.901 -24.777 1.00 43.84 104 LYS A CA 1
ATOM 857 C C . LYS A 1 104 ? -12.858 9.208 -26.256 1.00 43.84 104 LYS A C 1
ATOM 859 O O . LYS A 1 104 ? -13.827 9.844 -26.641 1.00 43.84 104 LYS A O 1
ATOM 864 N N . GLY A 1 105 ? -11.926 8.724 -27.079 1.00 46.31 105 GLY A N 1
ATOM 865 C CA . GLY A 1 105 ? -11.939 8.905 -28.522 1.00 46.31 105 GLY A CA 1
ATOM 866 C C . GLY A 1 105 ? -13.281 8.561 -29.159 1.00 46.31 105 GLY A C 1
ATOM 867 O O . GLY A 1 105 ? -13.856 7.516 -28.878 1.00 46.31 105 GLY A O 1
ATOM 868 N N . LEU A 1 106 ? -13.727 9.442 -30.047 1.00 38.31 106 LEU A N 1
ATOM 869 C CA . LEU A 1 106 ? -14.654 9.153 -31.130 1.00 38.31 106 LEU A CA 1
ATOM 870 C C . LEU A 1 106 ? -14.483 10.252 -32.180 1.00 38.31 106 LEU A C 1
ATOM 872 O O . LEU A 1 106 ? -14.656 11.437 -31.911 1.00 38.31 106 LEU A O 1
ATOM 876 N N . PHE A 1 107 ? -14.083 9.814 -33.370 1.00 39.41 107 PHE A N 1
ATOM 877 C CA . PHE A 1 107 ? -14.199 10.541 -34.626 1.00 39.41 107 PHE A CA 1
ATOM 878 C C . PHE A 1 107 ? -15.612 11.121 -34.782 1.00 39.41 107 PHE A C 1
ATOM 880 O O . PHE A 1 107 ? -16.582 10.377 -34.622 1.00 39.41 107 PHE A O 1
ATOM 887 N N . ARG A 1 108 ? -15.726 12.354 -35.287 1.00 30.83 10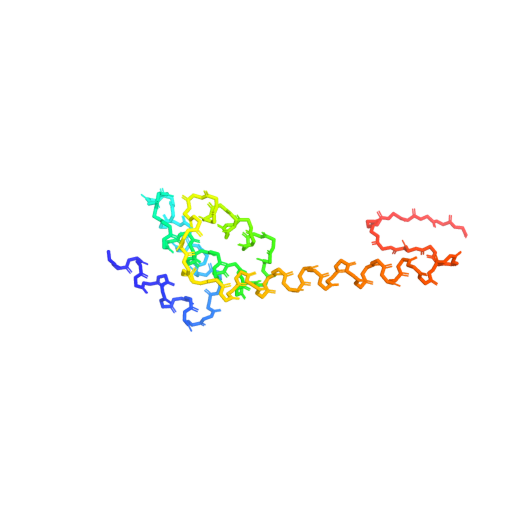8 ARG A N 1
ATOM 888 C CA . ARG A 1 108 ? -16.546 12.577 -36.483 1.00 30.83 108 ARG A CA 1
ATOM 889 C C . ARG A 1 108 ? -16.194 13.858 -37.231 1.00 30.83 108 ARG A C 1
ATOM 891 O O . ARG A 1 108 ? -15.823 14.867 -36.647 1.00 30.83 108 ARG A O 1
ATOM 898 N N . VAL A 1 109 ? -16.296 13.676 -38.538 1.00 41.25 109 VAL A N 1
ATOM 899 C CA . VAL A 1 109 ? -16.197 14.603 -39.658 1.00 41.25 109 VAL A CA 1
ATOM 900 C C . VAL A 1 109 ? -17.407 15.536 -39.616 1.00 41.25 109 VAL A C 1
ATOM 902 O O . VAL A 1 109 ? -18.509 15.043 -39.371 1.00 41.25 109 VAL A O 1
ATOM 905 N N . ASP A 1 110 ? -17.183 16.841 -39.756 1.00 37.53 110 ASP A N 1
ATOM 906 C CA . ASP A 1 110 ? -17.653 17.679 -40.876 1.00 37.53 110 ASP A CA 1
ATOM 907 C C . ASP A 1 110 ? -17.006 19.072 -40.789 1.00 37.53 110 ASP A C 1
ATOM 909 O O . ASP A 1 110 ? -16.999 19.665 -39.684 1.00 37.53 110 ASP A O 1
#

Sequence (110 aa):
MRQLFLALAALEHHDTISAIERYSRLHALLPQNTHIKLQLAVSYFNARDMDEAQSLFEEVRQKEPNNLERVDYYSHILYVKKLTVWWGDALLLRDDTVCVCRAKGLFRVD

InterPro domains:
  IPR011990 Tetratricopeptide-like helical domain superfamily [G3DSA:1.25.40.10] (1-85)
  IPR011990 Tetratricopeptide-like helical domain superfamily [SSF48452] (4-78)
  IPR019734 Tetratricopeptide repeat [PS50005] (34-67)

Foldseek 3Di:
DVLVVQLVVCVVVLVLVSNLVSLVVVCVVVVPDLVSLLSNLSSCVSVVNLVSSLVSVVVSCVVCVPDPPPVVSNVVSVVVVVVVVVVVVVVVVVPPPDDPPDDDDDDDDD

Secondary structure (DSSP, 8-state):
-HHHHHHHHHHHTT-HHHHHHHHHHHHHH-TT-HHHHHHHHHHHHHTT-HHHHHHHHHHHHHH-TT--TTHHHHHHHHHHHHHHHHHHHHHHTT-SS-----SS------

Organism: NCBI:txid667725